Protein AF-G5DYU9-F1 (afdb_monomer_lite)

Secondary structure (DSSP, 8-state):
---TT--HHHH--GGGS---TT----BPPPP----B-TTS-B-SPPPPHHHHHHHHHHHTSTTB--SPTTTTT--GGGT-----GGGGGGHHHHHHTS-HHHHHHHHHHHHHHIIIIISSHHHHHHHHHHHHHHHH-

Structure (mmCIF, N/CA/C/O backbone):
data_AF-G5DYU9-F1
#
_entry.id   AF-G5DYU9-F1
#
loop_
_atom_site.group_PDB
_atom_site.id
_atom_site.type_symbol
_atom_site.label_atom_id
_atom_site.label_alt_id
_atom_site.label_comp_id
_atom_site.label_asym_id
_atom_site.label_entity_id
_atom_site.label_seq_id
_atom_site.pdbx_PDB_ins_code
_atom_site.Cartn_x
_atom_site.Cartn_y
_atom_site.Cartn_z
_atom_site.occupancy
_atom_site.B_iso_or_equiv
_atom_site.auth_seq_id
_atom_site.auth_comp_id
_atom_site.auth_asym_id
_atom_site.auth_atom_id
_atom_site.pdbx_PDB_model_num
ATOM 1 N N . ARG A 1 1 ? 7.158 -32.795 -29.957 1.00 45.38 1 ARG A N 1
ATOM 2 C CA . ARG A 1 1 ? 7.856 -32.576 -31.247 1.00 45.38 1 ARG A CA 1
ATOM 3 C C . ARG A 1 1 ? 7.694 -31.090 -31.556 1.00 45.38 1 ARG A C 1
ATOM 5 O O . ARG A 1 1 ? 6.603 -30.702 -31.940 1.00 45.38 1 ARG A O 1
ATOM 12 N N . GLY A 1 2 ? 8.677 -30.261 -31.199 1.00 55.59 2 GLY A N 1
ATOM 13 C CA . GLY A 1 2 ? 8.640 -28.821 -31.479 1.00 55.59 2 GLY A CA 1
ATOM 14 C C . GLY A 1 2 ? 9.116 -28.572 -32.904 1.00 55.59 2 GLY A C 1
ATOM 15 O O . GLY A 1 2 ? 10.056 -29.230 -33.348 1.00 55.59 2 GLY A O 1
ATOM 16 N N . ASP A 1 3 ? 8.426 -27.697 -33.625 1.00 56.28 3 ASP A N 1
ATOM 17 C CA . ASP A 1 3 ? 8.792 -27.308 -34.983 1.00 56.28 3 ASP A CA 1
ATOM 18 C C . ASP A 1 3 ? 10.116 -26.522 -34.944 1.00 56.28 3 ASP A C 1
ATOM 20 O O . ASP A 1 3 ? 10.205 -25.468 -34.317 1.00 56.28 3 ASP A O 1
ATOM 24 N N . LEU A 1 4 ? 11.168 -27.060 -35.568 1.00 64.12 4 LEU A N 1
ATOM 25 C CA . LEU A 1 4 ? 12.524 -26.487 -35.573 1.00 64.12 4 LEU A CA 1
ATOM 26 C C . LEU A 1 4 ? 12.655 -25.259 -36.498 1.00 64.12 4 LEU A C 1
ATOM 28 O O . LEU A 1 4 ? 13.739 -24.690 -36.607 1.00 64.12 4 LEU A O 1
ATOM 32 N N . SER A 1 5 ? 11.579 -24.861 -37.184 1.00 71.75 5 SER A N 1
ATOM 33 C CA . SER A 1 5 ? 11.575 -23.760 -38.157 1.00 71.75 5 SER A CA 1
ATOM 34 C C . SER A 1 5 ? 11.081 -22.419 -37.600 1.00 71.75 5 SER A C 1
ATOM 36 O O . SER A 1 5 ? 11.069 -21.416 -38.322 1.00 71.75 5 SER A O 1
ATOM 38 N N . CYS A 1 6 ? 10.673 -22.360 -36.330 1.00 64.19 6 CYS A N 1
ATOM 39 C CA . CYS A 1 6 ? 10.055 -21.154 -35.809 1.00 64.19 6 CYS A CA 1
ATOM 40 C C . CYS A 1 6 ? 11.076 -20.051 -35.482 1.00 64.19 6 CYS A C 1
ATOM 42 O O . CYS A 1 6 ? 12.110 -20.270 -34.855 1.00 64.19 6 CYS A O 1
ATOM 44 N N . ARG A 1 7 ? 10.780 -18.827 -35.925 1.00 64.69 7 ARG A N 1
ATOM 45 C CA . ARG A 1 7 ? 11.499 -17.600 -35.557 1.00 64.69 7 ARG A CA 1
ATOM 46 C C . ARG A 1 7 ? 10.754 -16.932 -34.398 1.00 64.69 7 ARG A C 1
ATOM 48 O O . ARG A 1 7 ? 9.604 -17.282 -34.139 1.00 64.69 7 ARG A O 1
ATOM 55 N N . MET A 1 8 ? 11.367 -15.941 -33.739 1.00 60.91 8 MET A N 1
ATOM 56 C CA . MET A 1 8 ? 10.738 -15.176 -32.641 1.00 60.91 8 MET A CA 1
ATOM 57 C C . MET A 1 8 ? 9.291 -14.770 -32.978 1.00 60.91 8 MET A C 1
ATOM 59 O O . MET A 1 8 ? 8.398 -14.975 -32.176 1.00 60.91 8 MET A O 1
ATOM 63 N N . HIS A 1 9 ? 9.035 -14.320 -34.210 1.00 55.38 9 HIS A N 1
ATOM 64 C CA . HIS A 1 9 ? 7.709 -13.883 -34.664 1.00 55.38 9 HIS A CA 1
ATOM 65 C C . HIS A 1 9 ? 6.709 -15.004 -35.005 1.00 55.38 9 HIS A C 1
ATOM 67 O O . HIS A 1 9 ? 5.537 -14.707 -35.199 1.00 55.38 9 HIS A O 1
ATOM 73 N N . THR A 1 10 ? 7.142 -16.264 -35.139 1.00 65.81 10 THR A N 1
ATOM 74 C CA . THR A 1 10 ? 6.256 -17.387 -35.512 1.00 65.81 10 THR A CA 1
ATOM 75 C C . THR A 1 10 ? 6.037 -18.393 -34.385 1.00 65.81 10 THR A C 1
ATOM 77 O O . THR A 1 10 ? 4.993 -19.036 -34.361 1.00 65.81 10 THR A O 1
ATOM 80 N N . CYS A 1 11 ? 6.972 -18.515 -33.435 1.00 66.19 11 CYS A N 1
ATOM 81 C CA . CYS A 1 11 ? 6.778 -19.321 -32.220 1.00 66.19 11 CYS A CA 1
ATOM 82 C C . CYS A 1 11 ? 6.214 -18.510 -31.051 1.00 66.19 11 CYS A C 1
ATOM 84 O O . CYS A 1 11 ? 5.483 -19.054 -30.226 1.00 66.19 11 CYS A O 1
ATOM 86 N N . PHE A 1 12 ? 6.579 -17.229 -30.958 1.00 58.78 12 PHE A N 1
ATOM 87 C CA . PHE A 1 12 ? 6.223 -16.369 -29.840 1.00 58.78 12 PHE A CA 1
ATOM 88 C C . PHE A 1 12 ? 5.293 -15.259 -30.330 1.00 58.78 12 PHE A C 1
ATOM 90 O O . PHE A 1 12 ? 5.715 -14.246 -30.887 1.00 58.78 12 PHE A O 1
ATOM 97 N N . ASP A 1 13 ? 3.996 -15.475 -30.144 1.00 61.19 13 ASP A N 1
ATOM 98 C CA . ASP A 1 13 ? 2.995 -14.444 -30.379 1.00 61.19 13 ASP A CA 1
ATOM 99 C C . ASP A 1 13 ? 2.992 -13.474 -29.187 1.00 61.19 13 ASP A C 1
ATOM 101 O O . ASP A 1 13 ? 2.389 -13.743 -28.149 1.00 61.19 13 ASP A O 1
ATOM 105 N N . VAL A 1 14 ? 3.683 -12.340 -29.335 1.00 59.38 14 VAL A N 1
ATOM 106 C CA . VAL A 1 14 ? 3.733 -11.269 -28.321 1.00 59.38 14 VAL A CA 1
ATOM 107 C C . VAL A 1 14 ? 2.337 -10.742 -27.965 1.00 59.38 14 VAL A C 1
ATOM 109 O O . VAL A 1 14 ? 2.136 -10.266 -26.853 1.00 59.38 14 VAL A O 1
ATOM 112 N N . TYR A 1 15 ? 1.355 -10.849 -28.866 1.00 56.66 15 TYR A N 1
ATOM 113 C CA . TYR A 1 15 ? -0.022 -10.417 -28.609 1.00 56.66 15 TYR A CA 1
ATOM 114 C C . TYR A 1 15 ? -0.826 -11.453 -27.811 1.00 56.66 15 TYR A C 1
ATOM 116 O O . TYR A 1 15 ? -1.896 -11.136 -27.290 1.00 56.66 15 TYR A O 1
ATOM 124 N N . ARG A 1 16 ? -0.303 -12.679 -27.676 1.00 51.66 16 ARG A N 1
ATOM 125 C CA . ARG A 1 16 ? -0.796 -13.700 -26.742 1.00 51.66 16 ARG A CA 1
ATOM 126 C C . ARG A 1 16 ? -0.165 -13.611 -25.356 1.00 51.66 16 ARG A C 1
ATOM 128 O O . ARG A 1 16 ? -0.679 -14.262 -24.446 1.00 51.66 16 ARG A O 1
ATOM 135 N N . CYS A 1 17 ? 0.884 -12.809 -25.155 1.00 60.62 17 CYS A N 1
ATOM 136 C CA . CYS A 1 17 ? 1.291 -12.414 -23.808 1.00 60.62 17 CYS A CA 1
ATOM 137 C C . CYS A 1 17 ? 0.128 -11.630 -23.197 1.00 60.62 17 CYS A C 1
ATOM 139 O O . CYS A 1 17 ? -0.235 -10.557 -23.676 1.00 60.62 17 CYS A O 1
ATOM 141 N N . GLY A 1 18 ? -0.525 -12.240 -22.208 1.00 51.56 18 GLY A N 1
ATOM 142 C CA . GLY A 1 18 ? -1.846 -11.851 -21.741 1.00 51.56 18 GLY A CA 1
ATOM 143 C C . GLY A 1 18 ? -1.929 -10.379 -21.362 1.00 51.56 18 GLY A C 1
ATOM 144 O O . GLY A 1 18 ? -1.496 -9.977 -20.283 1.00 51.56 18 GLY A O 1
ATOM 145 N N . PHE A 1 19 ? -2.580 -9.585 -22.212 1.00 55.72 19 PHE A N 1
ATOM 146 C CA . PHE A 1 19 ? -3.163 -8.320 -21.796 1.00 55.72 19 PHE A CA 1
ATOM 147 C C . PHE A 1 19 ? -4.269 -8.632 -20.784 1.00 55.72 19 PHE A C 1
ATOM 149 O O . PHE A 1 19 ? -5.435 -8.823 -21.126 1.00 55.72 19 PHE A O 1
ATOM 156 N N . ASN A 1 20 ? -3.891 -8.735 -19.513 1.00 56.53 20 ASN A N 1
ATOM 157 C CA . ASN A 1 20 ? -4.837 -8.697 -18.419 1.00 56.53 20 ASN A CA 1
ATOM 158 C C . ASN A 1 20 ? -5.083 -7.215 -18.103 1.00 56.53 20 ASN A C 1
ATOM 160 O O . ASN A 1 20 ? -4.156 -6.543 -17.646 1.00 56.53 20 ASN A O 1
ATOM 164 N N . PRO A 1 21 ? -6.299 -6.671 -18.291 1.00 54.78 21 PRO A N 1
ATOM 165 C CA . PRO A 1 21 ? -6.601 -5.289 -17.915 1.00 54.78 21 PRO A CA 1
ATOM 166 C C . PRO A 1 21 ? -6.379 -5.005 -16.416 1.00 54.78 21 PRO A C 1
ATOM 168 O O . PRO A 1 21 ? -6.307 -3.840 -16.026 1.00 54.78 21 PRO A O 1
ATOM 171 N N . LYS A 1 22 ? -6.210 -6.046 -15.584 1.00 56.72 22 LYS A N 1
ATOM 172 C CA . LYS A 1 22 ? -5.797 -5.951 -14.175 1.00 56.72 22 LYS A CA 1
ATOM 173 C C . LYS A 1 22 ? -4.272 -5.862 -13.959 1.00 56.72 22 LYS A C 1
ATOM 175 O O . LYS A 1 22 ? -3.865 -5.448 -12.882 1.00 56.72 22 LYS A O 1
ATOM 180 N N . ASN A 1 23 ? -3.435 -6.163 -14.958 1.00 63.84 23 ASN A N 1
ATOM 181 C 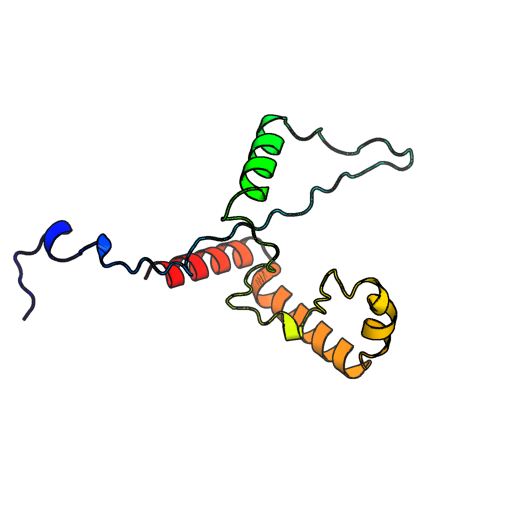CA . ASN A 1 23 ? -1.961 -6.147 -14.862 1.00 63.84 23 ASN A CA 1
ATOM 182 C C . ASN A 1 23 ? -1.334 -4.810 -15.304 1.00 63.84 23 ASN A C 1
ATOM 184 O O . ASN A 1 23 ? -0.171 -4.760 -15.705 1.00 63.84 23 ASN A O 1
ATOM 188 N N . LYS A 1 24 ? -2.070 -3.694 -15.234 1.00 68.44 24 LYS A N 1
ATOM 189 C CA . LYS A 1 24 ? -1.470 -2.371 -15.464 1.00 68.44 24 LYS A CA 1
ATOM 190 C C . LYS A 1 24 ? -0.460 -2.068 -14.348 1.00 68.44 24 LYS A C 1
ATOM 192 O O . LYS A 1 24 ? -0.723 -2.329 -13.171 1.00 68.44 24 LYS A O 1
ATOM 197 N N . VAL A 1 25 ? 0.709 -1.534 -14.704 1.00 73.94 25 VAL A N 1
ATOM 198 C CA . VAL A 1 25 ? 1.670 -1.018 -13.715 1.00 73.94 25 VAL A CA 1
ATOM 199 C C . VAL A 1 25 ? 0.993 0.101 -12.931 1.00 73.94 25 VAL A C 1
ATOM 201 O O . VAL A 1 25 ? 0.317 0.947 -13.511 1.00 73.94 25 VAL A O 1
ATOM 204 N N . LYS A 1 26 ? 1.140 0.082 -11.610 1.00 78.56 26 LYS A N 1
ATOM 205 C CA . LYS A 1 26 ? 0.606 1.112 -10.726 1.00 78.56 26 LYS A CA 1
ATOM 206 C C . LYS A 1 26 ? 1.760 1.881 -10.093 1.00 78.56 26 LYS A C 1
ATOM 208 O O . LYS A 1 26 ? 2.749 1.284 -9.681 1.00 78.56 26 LYS A O 1
ATOM 213 N N . VAL A 1 27 ? 1.640 3.200 -10.054 1.00 82.56 27 VAL A N 1
ATOM 214 C CA . VAL A 1 27 ? 2.671 4.142 -9.629 1.00 82.56 27 VAL A CA 1
ATOM 215 C C . VAL A 1 27 ? 2.175 4.862 -8.386 1.00 82.56 27 VAL A C 1
ATOM 217 O O . VAL A 1 27 ? 1.203 5.615 -8.430 1.00 82.56 27 VAL A O 1
ATOM 220 N N . TYR A 1 28 ? 2.853 4.610 -7.271 1.00 83.31 28 TYR A N 1
ATOM 221 C CA . TYR A 1 28 ? 2.623 5.315 -6.017 1.00 83.31 28 TYR A CA 1
ATOM 222 C C . TYR A 1 28 ? 3.509 6.563 -5.968 1.00 83.31 28 TYR A C 1
ATOM 224 O O . TYR A 1 28 ? 4.726 6.472 -6.141 1.00 83.31 28 TYR A O 1
ATOM 232 N N . ILE A 1 29 ? 2.907 7.727 -5.724 1.00 82.50 29 ILE A N 1
ATOM 233 C CA . ILE A 1 29 ? 3.643 8.980 -5.534 1.00 82.50 29 ILE A CA 1
ATOM 234 C C . ILE A 1 29 ? 3.925 9.142 -4.044 1.00 82.50 29 ILE A C 1
ATOM 236 O O 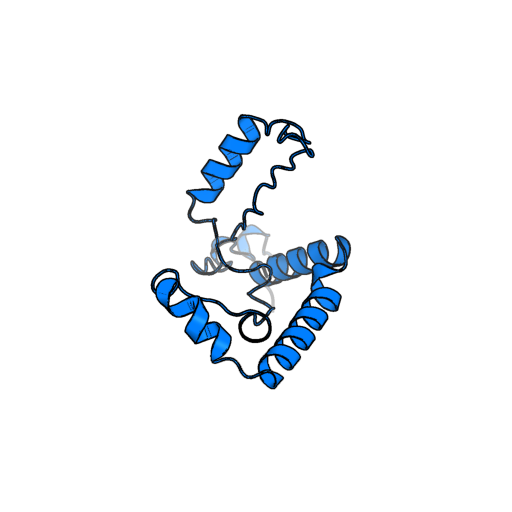. ILE A 1 29 ? 3.004 9.267 -3.239 1.00 82.50 29 ILE A O 1
ATOM 240 N N . TYR A 1 30 ? 5.204 9.164 -3.672 1.00 75.69 30 TYR A N 1
ATOM 241 C CA . TYR A 1 30 ? 5.581 9.427 -2.288 1.00 75.69 30 TYR A CA 1
ATOM 242 C C . TYR A 1 30 ? 5.254 10.884 -1.914 1.00 75.69 30 TYR A C 1
ATOM 244 O O . TYR A 1 30 ? 5.559 11.784 -2.704 1.00 75.69 30 TYR A O 1
ATOM 252 N N . PRO A 1 31 ? 4.674 11.150 -0.727 1.00 70.19 31 PRO A N 1
ATOM 253 C CA . PRO A 1 31 ? 4.329 12.504 -0.313 1.00 70.19 31 PRO A CA 1
ATOM 254 C C . PRO A 1 31 ? 5.543 13.433 -0.342 1.00 70.19 31 PRO A C 1
ATOM 256 O O . PRO A 1 31 ? 6.595 13.123 0.225 1.00 70.19 31 PRO A O 1
ATOM 259 N N . LEU A 1 32 ? 5.382 14.595 -0.974 1.00 69.19 32 LEU A N 1
ATOM 260 C CA . LEU A 1 32 ? 6.407 15.630 -0.986 1.00 69.19 32 LEU A CA 1
ATOM 261 C C . LEU A 1 32 ? 6.560 16.206 0.421 1.00 69.19 32 LEU A C 1
ATOM 263 O O . LEU A 1 32 ? 5.668 16.884 0.930 1.00 69.19 32 LEU A O 1
ATOM 267 N N . LYS A 1 33 ? 7.707 15.953 1.051 1.00 65.75 33 LYS A N 1
ATOM 268 C CA . LYS A 1 33 ? 8.039 16.575 2.331 1.00 65.75 33 LYS A CA 1
ATOM 269 C C . LYS A 1 33 ? 8.637 17.953 2.084 1.00 65.75 33 LYS A C 1
ATOM 271 O O . LYS A 1 33 ? 9.705 18.074 1.491 1.00 65.75 33 LYS A O 1
ATOM 276 N N . LYS A 1 34 ? 7.949 18.988 2.564 1.00 68.31 34 LYS A N 1
ATOM 277 C CA . LYS A 1 34 ? 8.548 20.306 2.775 1.00 68.31 34 LYS A CA 1
ATOM 278 C C . LYS A 1 34 ? 9.146 20.299 4.171 1.00 68.31 34 LYS A C 1
ATOM 280 O O . LYS A 1 34 ? 8.411 20.205 5.148 1.00 68.31 34 LYS A O 1
ATOM 285 N N . TYR A 1 35 ? 10.464 20.335 4.255 1.00 71.50 35 TYR A N 1
ATOM 286 C CA . TYR A 1 35 ? 11.129 20.561 5.528 1.00 71.50 35 TYR A CA 1
ATOM 287 C C . TYR A 1 35 ? 11.156 22.065 5.767 1.00 71.50 35 TYR A C 1
ATOM 289 O O . TYR A 1 35 ? 11.367 22.831 4.827 1.00 71.50 35 TYR A O 1
ATOM 297 N N . THR A 1 36 ? 10.908 22.486 6.998 1.00 77.00 36 THR A N 1
ATOM 298 C CA . THR A 1 36 ? 10.997 23.887 7.411 1.00 77.00 36 THR A CA 1
ATOM 299 C C . THR A 1 36 ? 11.954 24.005 8.588 1.00 77.00 36 THR A C 1
ATOM 301 O O . THR A 1 36 ? 12.036 23.081 9.397 1.00 77.00 36 THR A O 1
ATOM 304 N N . ASP A 1 37 ? 12.691 25.108 8.669 1.00 80.50 37 ASP A N 1
ATOM 305 C CA . ASP A 1 37 ? 13.518 25.455 9.819 1.00 80.50 37 ASP A CA 1
ATOM 306 C C . ASP A 1 37 ? 12.637 25.919 10.989 1.00 80.50 37 ASP A C 1
ATOM 308 O O . ASP A 1 37 ? 11.407 25.998 10.890 1.00 80.50 37 ASP A O 1
ATOM 312 N N . GLU A 1 38 ? 13.279 26.225 12.112 1.00 85.56 38 GLU A N 1
ATOM 313 C CA . GLU A 1 38 ? 12.630 26.694 13.341 1.00 85.56 38 GLU A CA 1
ATOM 314 C C . GLU A 1 38 ? 11.888 28.036 13.173 1.00 85.56 38 GLU A C 1
ATOM 316 O O . GLU A 1 38 ? 11.045 28.380 13.998 1.00 85.56 38 GLU A O 1
ATOM 321 N N . TYR A 1 39 ? 12.148 28.771 12.088 1.00 86.06 39 TYR A N 1
ATOM 322 C CA . TYR A 1 39 ? 11.514 30.045 11.744 1.00 86.06 39 TYR A CA 1
ATOM 323 C C . TYR A 1 39 ? 10.485 29.908 10.605 1.00 86.06 39 TYR A C 1
ATOM 325 O O . TYR A 1 39 ? 9.941 30.909 10.137 1.00 86.06 39 TYR A O 1
ATOM 333 N N . GLY A 1 40 ? 10.196 28.681 10.153 1.00 76.31 40 GLY A N 1
ATOM 334 C CA . GLY A 1 40 ? 9.264 28.398 9.058 1.00 76.31 40 GLY A CA 1
ATOM 335 C C . GLY A 1 40 ? 9.851 28.577 7.650 1.00 76.31 40 GLY A C 1
ATOM 336 O O . GLY A 1 40 ? 9.122 28.447 6.663 1.00 76.31 40 GLY A O 1
ATOM 337 N N . GLY A 1 41 ? 11.152 28.845 7.522 1.00 77.69 41 GLY A N 1
ATOM 338 C CA . GLY A 1 41 ? 11.872 28.886 6.251 1.00 77.69 41 GLY A CA 1
ATOM 339 C C . GLY A 1 41 ? 12.007 27.488 5.653 1.00 77.69 41 GLY A C 1
ATOM 340 O O . GLY A 1 41 ? 12.278 26.527 6.358 1.00 77.69 41 GLY A O 1
ATOM 341 N N . SER A 1 42 ? 11.780 27.321 4.349 1.00 72.56 42 SER A N 1
ATOM 342 C CA . SER A 1 42 ? 11.854 25.994 3.715 1.00 72.56 42 SER A CA 1
ATOM 343 C C . SER A 1 42 ? 13.301 25.477 3.673 1.00 72.56 42 SER A C 1
ATOM 345 O O . SER A 1 42 ? 14.149 26.044 2.990 1.00 72.56 42 SER A O 1
ATOM 347 N N . VAL A 1 43 ? 13.576 24.374 4.368 1.00 69.69 43 VAL A N 1
ATOM 348 C CA . VAL A 1 43 ? 14.867 23.672 4.399 1.00 69.69 43 VAL A CA 1
ATOM 349 C C . VAL A 1 43 ? 14.897 22.657 3.259 1.00 69.69 43 VAL A C 1
ATOM 351 O O . VAL A 1 43 ? 14.640 21.470 3.420 1.00 69.69 43 VAL A O 1
ATOM 354 N N . GLY A 1 44 ? 15.150 23.127 2.047 1.00 66.50 44 GLY A N 1
ATOM 355 C CA . GLY A 1 44 ? 15.241 22.263 0.873 1.00 66.50 44 GLY A CA 1
ATOM 356 C C . G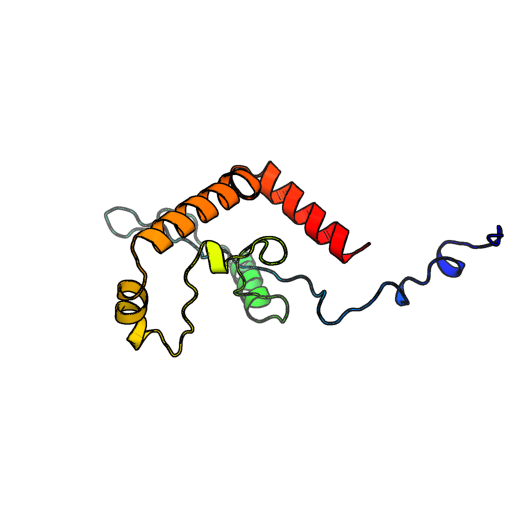LY A 1 44 ? 15.095 23.043 -0.422 1.00 66.50 44 GLY A C 1
ATOM 357 O O . GLY A 1 44 ? 14.558 24.148 -0.435 1.00 66.50 44 GLY A O 1
ATOM 358 N N . GLY A 1 45 ? 15.580 22.468 -1.523 1.00 67.38 45 GLY A N 1
ATOM 359 C CA . GLY A 1 45 ? 15.409 23.066 -2.844 1.00 67.38 45 GLY A CA 1
ATOM 360 C C . GLY A 1 45 ? 13.931 23.162 -3.223 1.00 67.38 45 GLY A C 1
ATOM 361 O O . GLY A 1 45 ? 13.152 22.243 -2.953 1.00 67.38 45 GLY A O 1
ATOM 362 N N . SER A 1 46 ? 13.540 24.265 -3.868 1.00 70.00 46 SER A N 1
ATOM 363 C CA . SER A 1 46 ? 12.250 24.330 -4.543 1.00 70.00 46 SER A CA 1
ATOM 364 C C . SER A 1 46 ? 12.201 23.227 -5.597 1.00 70.00 46 SER A C 1
ATOM 366 O O . SER A 1 46 ? 13.105 23.063 -6.416 1.00 70.00 46 SER A O 1
ATOM 368 N N . ILE A 1 47 ? 11.145 22.426 -5.536 1.00 78.69 47 ILE A N 1
ATOM 369 C CA . ILE A 1 47 ? 10.877 21.388 -6.523 1.00 78.69 47 ILE A CA 1
ATOM 370 C C . ILE A 1 47 ? 10.834 22.021 -7.922 1.00 78.69 47 ILE A C 1
ATOM 372 O O .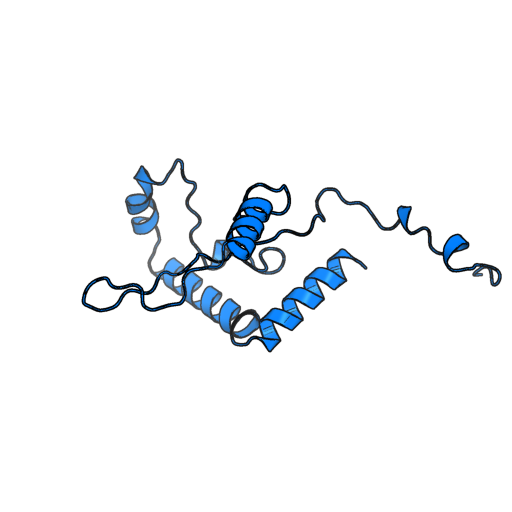 ILE A 1 47 ? 10.227 23.081 -8.109 1.00 78.69 47 ILE A O 1
ATOM 376 N N . SER A 1 48 ? 11.513 21.411 -8.898 1.00 85.69 48 SER A N 1
ATOM 377 C CA . SER A 1 48 ? 11.558 21.986 -10.243 1.00 85.69 48 SER A CA 1
ATOM 378 C C . SER A 1 48 ? 10.172 21.948 -10.891 1.00 85.69 48 SER A C 1
ATOM 380 O O . SER A 1 48 ? 9.331 21.095 -10.577 1.00 85.69 48 SER A O 1
ATOM 382 N N . ARG A 1 49 ? 9.920 22.881 -11.813 1.00 86.81 49 ARG A N 1
ATOM 383 C CA . ARG A 1 49 ? 8.641 22.958 -12.529 1.00 86.81 49 ARG A CA 1
ATOM 384 C C . ARG A 1 49 ? 8.374 21.672 -13.310 1.00 86.81 49 ARG A C 1
ATOM 386 O O . ARG A 1 49 ? 7.247 21.188 -13.319 1.00 86.81 49 ARG A O 1
ATOM 393 N N . GLU A 1 50 ? 9.411 21.119 -13.921 1.00 90.12 50 GLU A N 1
ATOM 394 C CA . GLU A 1 50 ? 9.374 19.916 -14.751 1.00 90.12 50 GLU A CA 1
ATOM 395 C C . GLU A 1 50 ? 8.997 18.694 -13.911 1.00 90.12 50 GLU A C 1
ATOM 397 O O . GLU A 1 50 ? 8.124 17.916 -14.293 1.00 90.12 50 GLU A O 1
ATOM 402 N N . TYR A 1 51 ? 9.602 18.549 -12.729 1.00 87.19 51 TYR A N 1
ATOM 403 C CA . TYR A 1 51 ? 9.291 17.438 -11.839 1.00 87.19 51 TYR A CA 1
ATOM 404 C C . TYR A 1 51 ? 7.863 17.544 -11.286 1.00 87.19 51 TYR A C 1
ATOM 406 O O . TYR A 1 51 ? 7.138 16.554 -11.265 1.00 87.19 51 TYR A O 1
ATOM 414 N N . ASN A 1 52 ? 7.401 18.750 -10.939 1.00 88.25 52 ASN A N 1
ATOM 415 C CA . ASN A 1 52 ? 5.998 18.966 -10.573 1.00 88.25 52 ASN A CA 1
ATOM 416 C C . ASN A 1 52 ? 5.026 18.621 -11.708 1.00 88.25 52 ASN A C 1
ATOM 418 O O . ASN A 1 52 ? 3.980 18.030 -11.456 1.00 88.25 52 ASN A O 1
ATOM 422 N N . GLN A 1 53 ? 5.353 18.973 -12.954 1.00 90.81 53 GLN A N 1
ATOM 423 C CA . GLN A 1 53 ? 4.532 18.607 -14.110 1.00 90.81 53 GLN A CA 1
ATOM 424 C C . GLN A 1 53 ? 4.445 17.088 -14.279 1.00 90.81 53 GLN A C 1
ATOM 426 O O . GLN A 1 53 ? 3.356 16.570 -14.523 1.00 90.81 53 GLN A O 1
ATOM 431 N N . LEU A 1 54 ? 5.557 16.374 -14.084 1.00 91.19 54 LEU A N 1
ATOM 432 C CA . LEU A 1 54 ? 5.577 14.911 -14.081 1.00 91.19 54 LEU A CA 1
ATOM 433 C C . LEU A 1 54 ? 4.696 14.329 -12.974 1.00 91.19 54 LEU A C 1
ATOM 435 O O . LEU A 1 54 ? 3.875 13.457 -13.251 1.00 91.19 54 LEU A O 1
ATOM 439 N N . LEU A 1 55 ? 4.820 14.821 -11.739 1.00 88.56 55 LEU A N 1
ATOM 440 C CA . LEU A 1 55 ? 4.005 14.337 -10.623 1.00 88.56 55 LEU A CA 1
ATOM 441 C C . LEU A 1 55 ? 2.509 14.553 -10.862 1.00 88.56 55 LEU A C 1
ATOM 443 O O . LEU A 1 55 ? 1.722 13.634 -10.640 1.00 88.56 55 LEU A O 1
ATOM 447 N N . SER A 1 56 ? 2.121 15.726 -11.367 1.00 88.31 56 SER A N 1
ATOM 448 C CA . SER A 1 56 ? 0.728 16.017 -11.723 1.00 88.31 56 SER A CA 1
ATOM 449 C C . SER A 1 56 ? 0.216 15.098 -12.831 1.00 88.31 56 SER A C 1
ATOM 451 O O . SER A 1 56 ? -0.896 14.585 -12.732 1.00 88.31 56 SER A O 1
ATOM 453 N N . ALA A 1 57 ? 1.033 14.838 -13.857 1.00 92.56 57 ALA A N 1
ATOM 454 C CA . ALA A 1 57 ? 0.670 13.930 -14.941 1.00 92.56 57 ALA A CA 1
ATOM 455 C C . ALA A 1 57 ? 0.467 12.492 -14.441 1.00 92.56 57 ALA A C 1
ATOM 457 O O . ALA A 1 57 ? -0.503 11.842 -14.824 1.00 92.56 57 ALA A O 1
ATOM 458 N N . VAL A 1 58 ? 1.342 12.004 -13.552 1.00 91.12 58 VAL A N 1
ATOM 459 C CA . VAL A 1 58 ? 1.185 10.676 -12.941 1.00 91.12 58 VAL A CA 1
ATOM 460 C C . VAL A 1 58 ? -0.077 10.637 -12.086 1.00 91.12 58 VAL A C 1
ATOM 462 O O . VAL A 1 58 ? -0.882 9.731 -12.274 1.00 91.12 58 VAL A O 1
ATOM 465 N N . SER A 1 59 ? -0.276 11.624 -11.207 1.00 89.25 59 SER A N 1
ATOM 466 C CA . SER A 1 59 ? -1.409 11.687 -10.272 1.00 89.25 59 SER A CA 1
ATOM 467 C C . SER A 1 59 ? -2.770 11.664 -10.971 1.00 89.25 59 SER A C 1
ATOM 469 O O . SER A 1 59 ? -3.715 11.105 -10.428 1.00 89.25 59 SER A O 1
ATOM 471 N N . GLN A 1 60 ? -2.868 12.242 -12.170 1.00 90.19 60 GLN A N 1
ATOM 472 C CA . GLN A 1 60 ? -4.107 12.303 -12.954 1.00 90.19 60 GLN A CA 1
ATOM 473 C C . GLN A 1 60 ? -4.288 11.114 -13.912 1.00 90.19 60 GLN A C 1
ATOM 475 O O . GLN A 1 60 ? -5.299 11.032 -14.606 1.00 90.19 60 GLN A O 1
ATOM 480 N N . SER A 1 61 ? -3.311 10.211 -13.995 1.00 90.50 61 SER A N 1
ATOM 481 C CA . SER A 1 61 ? -3.339 9.079 -14.922 1.00 90.50 61 SER A CA 1
ATOM 482 C C . SER A 1 61 ? -3.960 7.822 -14.309 1.00 90.50 61 SER A C 1
ATOM 484 O O . SER A 1 61 ? -3.902 7.604 -13.099 1.00 90.50 61 SER A O 1
ATOM 486 N N . ASP A 1 62 ? -4.412 6.901 -15.165 1.00 84.31 62 ASP A N 1
ATOM 487 C CA . ASP A 1 62 ? -4.837 5.543 -14.782 1.00 84.31 62 ASP A CA 1
ATOM 488 C C . ASP A 1 62 ? -3.745 4.722 -14.073 1.00 84.31 62 ASP A C 1
ATOM 490 O O . ASP A 1 62 ? -4.027 3.654 -13.513 1.00 84.31 62 ASP A O 1
ATOM 494 N N . PHE A 1 63 ? -2.487 5.163 -14.141 1.00 84.50 63 PHE A N 1
ATOM 495 C CA . PHE A 1 63 ? -1.360 4.488 -13.513 1.00 84.50 63 PHE A CA 1
ATOM 496 C C . PHE A 1 63 ? -1.215 4.869 -12.040 1.00 84.50 63 PHE A C 1
ATOM 498 O O . PHE A 1 63 ? -0.596 4.105 -11.310 1.00 84.50 63 PHE A O 1
ATOM 505 N N . TYR A 1 64 ? -1.802 5.973 -11.565 1.00 86.56 64 TYR A N 1
ATOM 506 C CA . TYR A 1 64 ? -1.748 6.329 -10.147 1.00 86.56 64 TYR A CA 1
ATOM 507 C C . TYR A 1 64 ? -2.417 5.266 -9.263 1.00 86.56 64 TYR A C 1
ATOM 509 O O . TYR A 1 64 ? -3.362 4.572 -9.666 1.00 86.56 64 TYR A O 1
ATOM 517 N N . THR A 1 65 ? -1.889 5.114 -8.049 1.00 83.56 65 THR A N 1
ATOM 518 C CA . THR A 1 65 ? -2.466 4.254 -7.025 1.00 83.56 65 THR A CA 1
ATOM 519 C C . THR A 1 65 ? -2.293 4.849 -5.637 1.00 83.56 65 THR A C 1
ATOM 521 O O . THR A 1 65 ? -1.216 5.324 -5.279 1.00 83.56 65 THR A O 1
ATOM 524 N N . GLU A 1 66 ? -3.348 4.737 -4.840 1.00 77.75 66 GLU A N 1
ATOM 525 C CA . GLU A 1 66 ? -3.323 4.948 -3.388 1.00 77.75 66 GLU A CA 1
ATOM 526 C C . GLU A 1 66 ? -3.027 3.645 -2.634 1.00 77.75 66 GLU A C 1
ATOM 528 O O . GLU A 1 66 ? -2.989 3.598 -1.406 1.00 77.75 66 GLU A O 1
ATOM 533 N N . VAL A 1 67 ? -2.817 2.554 -3.372 1.00 81.62 67 VAL A N 1
ATOM 534 C CA . VAL A 1 67 ? -2.527 1.253 -2.789 1.00 81.62 67 VAL A CA 1
ATOM 535 C C . VAL A 1 67 ? -1.109 1.246 -2.219 1.00 81.62 67 VAL A C 1
ATOM 537 O O . VAL A 1 67 ? -0.154 1.681 -2.865 1.00 81.62 67 VAL A O 1
ATOM 540 N N . LEU A 1 68 ? -0.980 0.704 -1.007 1.00 87.06 68 LEU A N 1
ATOM 541 C CA . LEU A 1 68 ? 0.287 0.599 -0.296 1.00 87.06 68 LEU A CA 1
ATOM 542 C C . LEU A 1 68 ? 1.339 -0.200 -1.095 1.00 87.06 68 LEU A C 1
ATOM 544 O O . LEU A 1 68 ? 0.986 -1.125 -1.844 1.00 87.06 68 LEU A O 1
ATOM 548 N N . PRO A 1 69 ? 2.638 0.122 -0.927 1.00 88.44 69 PRO A N 1
ATOM 549 C CA . PRO A 1 69 ? 3.713 -0.542 -1.653 1.00 88.44 69 PRO A CA 1
ATOM 550 C C . PRO A 1 69 ? 3.668 -2.061 -1.485 1.00 88.44 69 PRO A C 1
ATOM 552 O O . PRO A 1 69 ? 3.413 -2.567 -0.392 1.00 88.44 69 PRO A O 1
ATOM 555 N N . PHE A 1 70 ? 3.929 -2.787 -2.573 1.00 89.75 70 PHE A N 1
ATOM 556 C CA . PHE A 1 70 ? 3.989 -4.254 -2.586 1.00 89.75 70 PHE A CA 1
ATOM 557 C C . PHE A 1 70 ? 2.718 -4.956 -2.078 1.00 89.75 70 PHE A C 1
ATOM 559 O O . PHE A 1 70 ? 2.778 -6.103 -1.654 1.00 89.75 70 PHE A O 1
ATOM 566 N N . SER A 1 71 ? 1.556 -4.306 -2.145 1.00 87.50 71 SER A N 1
ATOM 567 C CA . SER A 1 71 ? 0.247 -4.872 -1.765 1.00 87.50 71 SER A CA 1
ATOM 568 C C . SER A 1 71 ? -0.134 -6.190 -2.449 1.00 87.50 71 SER A C 1
ATOM 570 O O . SER A 1 71 ? -0.994 -6.909 -1.953 1.00 87.50 71 SER A O 1
ATOM 572 N N . GLU A 1 72 ? 0.503 -6.525 -3.570 1.00 80.75 72 GLU A N 1
ATOM 573 C CA . GLU A 1 72 ? 0.344 -7.815 -4.253 1.00 80.75 72 GLU A CA 1
ATOM 574 C C . GLU A 1 72 ? 0.956 -8.984 -3.478 1.00 80.75 72 GLU A C 1
ATOM 576 O O . GLU A 1 72 ? 0.517 -10.120 -3.630 1.00 80.75 72 GLU A O 1
ATOM 581 N N . VAL A 1 73 ? 1.961 -8.704 -2.648 1.00 88.69 73 VAL A N 1
ATOM 582 C CA . VAL A 1 73 ? 2.677 -9.706 -1.847 1.00 88.69 73 VAL A CA 1
ATOM 583 C C . VAL A 1 73 ? 2.535 -9.460 -0.342 1.00 88.69 73 VAL A C 1
ATOM 585 O O . VAL A 1 73 ? 2.737 -10.379 0.449 1.00 88.69 73 VAL A O 1
ATOM 588 N N . LEU A 1 74 ? 2.162 -8.243 0.070 1.00 91.56 74 LEU A N 1
ATOM 589 C CA . LEU A 1 74 ? 1.965 -7.852 1.463 1.00 91.56 74 LEU A CA 1
ATOM 590 C C . LEU A 1 74 ? 0.480 -7.676 1.783 1.00 91.56 74 LEU A C 1
ATOM 592 O O . LEU A 1 74 ? -0.179 -6.768 1.274 1.00 91.56 74 LEU A O 1
ATOM 596 N N . ASP A 1 75 ? -0.028 -8.492 2.706 1.00 92.06 75 ASP A N 1
ATOM 597 C CA . ASP A 1 75 ? -1.371 -8.309 3.257 1.00 92.06 75 ASP A CA 1
ATOM 598 C C . ASP A 1 75 ? -1.386 -7.178 4.294 1.00 92.06 75 ASP A C 1
ATOM 600 O O . ASP A 1 75 ? -1.241 -7.382 5.504 1.00 92.06 75 ASP A O 1
ATOM 604 N N . TRP A 1 76 ? -1.570 -5.954 3.804 1.00 91.62 76 TRP A N 1
ATOM 605 C CA . TRP A 1 76 ? -1.595 -4.755 4.635 1.00 91.62 76 TRP A CA 1
ATOM 606 C C . TRP A 1 76 ? -2.728 -4.724 5.660 1.00 91.62 76 TRP A C 1
ATOM 608 O O . TRP A 1 76 ? -2.586 -4.031 6.664 1.00 91.62 76 TRP A O 1
ATOM 618 N N . LYS A 1 77 ? -3.791 -5.528 5.508 1.00 90.50 77 LYS A N 1
ATOM 619 C CA . LYS A 1 77 ? -4.859 -5.626 6.521 1.00 90.50 77 LYS A CA 1
ATOM 620 C C . LYS A 1 77 ? -4.343 -6.158 7.857 1.00 90.50 77 LYS A C 1
ATOM 622 O O . LYS A 1 77 ? -4.961 -5.934 8.892 1.00 90.50 77 LYS A O 1
ATOM 627 N N . ARG A 1 78 ? -3.208 -6.862 7.836 1.00 93.44 78 ARG A N 1
ATOM 628 C CA . ARG A 1 78 ? -2.567 -7.433 9.023 1.00 93.44 78 ARG A CA 1
ATOM 629 C C . ARG A 1 78 ? -1.564 -6.498 9.689 1.00 93.44 78 ARG A C 1
ATOM 631 O O . ARG A 1 78 ? -1.083 -6.837 10.759 1.00 93.44 78 ARG A O 1
ATOM 638 N N . ALA A 1 79 ? -1.222 -5.367 9.073 1.00 95.19 79 ALA A N 1
ATOM 639 C CA . ALA A 1 79 ? -0.180 -4.462 9.571 1.00 95.19 79 ALA A CA 1
ATOM 640 C C . ALA A 1 79 ? -0.604 -2.987 9.619 1.00 95.19 79 ALA A C 1
ATOM 642 O O . ALA A 1 79 ? 0.070 -2.183 10.257 1.00 95.19 79 ALA A O 1
ATOM 643 N N . ALA A 1 80 ? -1.697 -2.620 8.951 1.00 93.75 80 ALA A N 1
ATOM 644 C CA . ALA A 1 80 ? -2.191 -1.256 8.871 1.00 93.75 80 ALA A CA 1
ATOM 645 C C . ALA A 1 80 ? -3.715 -1.213 9.017 1.00 93.75 80 ALA A C 1
ATOM 647 O O . ALA A 1 80 ? -4.430 -2.115 8.577 1.00 93.75 80 ALA A O 1
ATOM 648 N N . VAL A 1 81 ? -4.208 -0.136 9.626 1.00 93.25 81 VAL A N 1
ATOM 649 C CA . VAL A 1 81 ? -5.636 0.189 9.649 1.00 93.25 81 VAL A CA 1
ATOM 650 C C . VAL A 1 81 ? -5.920 1.053 8.425 1.00 93.25 81 VAL A C 1
ATOM 652 O O . VAL A 1 81 ? -5.325 2.117 8.274 1.00 93.25 81 VAL A O 1
ATOM 655 N N . VAL A 1 82 ? -6.814 0.596 7.549 1.00 89.19 82 VAL A N 1
ATOM 656 C CA . VAL A 1 82 ? -7.264 1.362 6.380 1.00 89.19 82 VAL A CA 1
ATOM 657 C C . VAL A 1 82 ? -8.664 1.880 6.673 1.00 89.19 82 VAL A C 1
ATOM 659 O O . VAL A 1 82 ? -9.587 1.088 6.868 1.00 89.19 82 VAL A O 1
ATOM 662 N N . ILE A 1 83 ? -8.810 3.202 6.728 1.00 88.75 83 ILE A N 1
ATOM 663 C CA . ILE A 1 83 ? -10.081 3.872 7.013 1.00 88.75 83 ILE A CA 1
ATOM 664 C C . ILE A 1 83 ? -10.517 4.591 5.733 1.00 88.75 83 ILE A C 1
ATOM 666 O O . ILE A 1 83 ? -9.782 5.465 5.273 1.00 88.75 83 ILE A O 1
ATOM 670 N N . PRO A 1 84 ? -11.665 4.218 5.140 1.00 86.62 84 PRO A N 1
ATOM 671 C CA . PRO A 1 84 ? -12.232 4.944 4.008 1.00 86.62 84 PRO A CA 1
ATOM 672 C C . PRO A 1 84 ? -12.530 6.401 4.370 1.00 86.62 84 PRO A C 1
ATOM 674 O O . PRO A 1 84 ? -12.889 6.691 5.516 1.00 86.62 84 PRO A O 1
ATOM 677 N N . GLU A 1 85 ? -12.414 7.308 3.402 1.00 84.12 85 GLU A N 1
ATOM 678 C CA . GLU A 1 85 ? -12.587 8.747 3.630 1.00 84.12 85 GLU A CA 1
ATOM 679 C C . GLU A 1 85 ? -13.968 9.073 4.220 1.00 84.12 85 GLU A C 1
ATOM 681 O O . GLU A 1 85 ? -14.080 9.862 5.159 1.00 84.12 85 GLU A O 1
ATOM 686 N N . GLU A 1 86 ? -15.018 8.383 3.772 1.00 87.75 86 GLU A N 1
ATOM 687 C CA . GLU A 1 86 ? -16.383 8.554 4.268 1.00 87.75 86 GLU A CA 1
ATOM 688 C C . GLU A 1 86 ? -16.551 8.202 5.758 1.00 87.75 86 GLU A C 1
ATOM 690 O O . GLU A 1 86 ? -17.509 8.643 6.391 1.00 87.75 86 GLU A O 1
ATOM 695 N N . LYS A 1 87 ? -15.608 7.447 6.341 1.00 89.62 87 LYS A N 1
ATOM 696 C CA . LYS A 1 87 ? -15.592 7.063 7.762 1.00 89.62 87 LYS A CA 1
ATOM 697 C C . LYS A 1 87 ? -14.624 7.885 8.606 1.00 89.62 87 LYS A C 1
ATOM 699 O O . LYS A 1 87 ? -14.444 7.586 9.786 1.00 89.62 87 LYS A O 1
ATOM 704 N N . MET A 1 88 ? -14.016 8.933 8.051 1.00 87.62 88 MET A N 1
ATOM 705 C CA . MET A 1 88 ? -13.055 9.772 8.780 1.00 87.62 88 MET A CA 1
ATOM 706 C C . MET A 1 88 ? -13.645 10.396 10.051 1.00 87.62 88 MET A C 1
ATOM 708 O O . MET A 1 88 ? -12.937 10.543 11.045 1.00 87.62 88 MET A O 1
ATOM 712 N N . VAL A 1 89 ? -14.950 10.691 10.067 1.00 93.62 89 VAL A N 1
ATOM 713 C CA . VAL A 1 89 ? -15.654 11.216 11.253 1.00 93.62 89 VAL A CA 1
ATOM 714 C C . VAL A 1 89 ? -15.668 10.202 12.408 1.00 93.62 89 VAL A C 1
ATOM 716 O O . VAL A 1 89 ? -15.607 10.583 13.574 1.00 93.62 89 VAL A O 1
ATOM 719 N N . GLU A 1 90 ? -15.676 8.907 12.093 1.00 94.12 90 GLU A N 1
ATOM 720 C CA . GLU A 1 90 ? -15.653 7.797 13.053 1.00 94.12 90 GLU A CA 1
ATOM 721 C C . GLU A 1 90 ? -14.230 7.288 13.329 1.00 94.12 90 GLU A C 1
ATOM 723 O O . GLU A 1 90 ? -14.045 6.312 14.050 1.00 94.12 90 GLU A O 1
ATOM 728 N N . MET A 1 91 ? -13.190 7.932 12.786 1.00 91.94 91 MET A N 1
ATOM 729 C CA . MET A 1 91 ? -11.808 7.461 12.924 1.00 91.94 91 MET A CA 1
ATOM 730 C C . MET A 1 91 ? -11.433 7.197 14.387 1.00 91.94 91 MET A C 1
ATOM 732 O O . MET A 1 91 ? -10.853 6.160 14.700 1.00 91.94 91 MET A O 1
ATOM 736 N N . TYR A 1 92 ? -11.782 8.110 15.297 1.00 94.50 92 TYR A N 1
ATOM 737 C CA . TYR A 1 92 ? -11.444 7.958 16.711 1.00 94.50 92 TYR A CA 1
ATOM 738 C C . TYR A 1 92 ? -12.127 6.741 17.350 1.00 94.50 92 TYR A C 1
ATOM 740 O O . TYR A 1 92 ? -11.465 5.972 18.046 1.00 94.50 92 TYR A O 1
ATOM 748 N N . SER A 1 93 ? -13.421 6.525 17.087 1.00 95.31 93 SER A N 1
ATOM 749 C CA . SER A 1 93 ? -14.158 5.379 17.633 1.00 95.31 93 SER A CA 1
ATOM 750 C C . SER A 1 93 ? -13.670 4.059 17.037 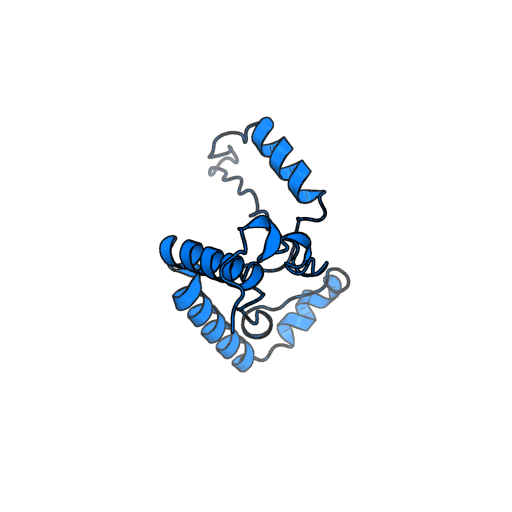1.00 95.31 93 SER A C 1
ATOM 752 O O . SER A 1 93 ? -13.513 3.084 17.770 1.00 95.31 93 SER A O 1
ATOM 754 N N . ILE A 1 94 ? -13.351 4.041 15.738 1.00 94.19 94 ILE A N 1
ATOM 755 C CA . ILE A 1 94 ? -12.747 2.888 15.061 1.00 94.19 94 ILE A CA 1
ATOM 756 C C . ILE A 1 94 ? -11.424 2.522 15.733 1.00 94.19 94 ILE A C 1
ATOM 758 O O . ILE A 1 94 ? -11.232 1.367 16.100 1.00 94.19 94 ILE A O 1
ATOM 762 N N . LEU A 1 95 ? -10.527 3.494 15.925 1.00 94.06 95 LEU A N 1
ATOM 763 C CA . LEU A 1 95 ? -9.208 3.248 16.510 1.00 94.06 95 LEU A CA 1
ATOM 764 C C . LEU A 1 95 ? -9.290 2.821 17.981 1.00 94.06 95 LEU A C 1
ATOM 766 O O . LEU A 1 95 ? -8.558 1.920 18.383 1.00 94.06 95 LEU A O 1
ATOM 770 N N . GLN A 1 96 ? -10.195 3.407 18.772 1.00 95.94 96 GLN A N 1
ATOM 771 C CA . GLN A 1 96 ? -10.432 2.970 20.154 1.00 95.94 96 GLN A CA 1
ATOM 772 C C . GLN A 1 96 ? -11.036 1.565 20.248 1.00 95.94 96 GLN A C 1
ATOM 774 O O . GLN A 1 96 ? -10.810 0.870 21.236 1.00 95.94 96 GLN A O 1
ATOM 779 N N . GLY A 1 97 ? -11.793 1.140 19.235 1.00 95.81 97 GLY A N 1
ATOM 780 C CA . GLY A 1 97 ? -12.373 -0.198 19.170 1.00 95.81 97 GLY A CA 1
ATOM 781 C C . GLY A 1 97 ? -11.353 -1.315 18.925 1.00 95.81 97 GLY A C 1
ATOM 782 O O . GLY A 1 97 ? -11.707 -2.484 19.066 1.00 95.81 97 GLY A O 1
ATOM 783 N N . ILE A 1 98 ? -10.105 -0.989 18.567 1.00 96.06 98 ILE A N 1
ATOM 784 C CA . ILE A 1 98 ? -9.062 -1.983 18.287 1.00 96.06 98 ILE A CA 1
ATOM 785 C C . ILE A 1 98 ? -8.437 -2.460 19.608 1.00 96.06 98 ILE A C 1
ATOM 787 O O . ILE A 1 98 ? -7.822 -1.664 20.322 1.00 96.06 98 ILE A O 1
ATOM 791 N N . PRO A 1 99 ? -8.520 -3.760 19.943 1.00 97.56 99 PRO A N 1
ATOM 792 C CA . PRO A 1 99 ? -7.913 -4.286 21.160 1.00 97.56 99 PRO A CA 1
ATOM 793 C C . PRO A 1 99 ? -6.386 -4.160 21.144 1.00 97.56 99 PRO A C 1
ATOM 795 O O . PRO A 1 99 ? -5.747 -4.421 20.124 1.00 97.56 99 PRO A O 1
ATOM 798 N N . HIS A 1 100 ? -5.776 -3.891 22.303 1.00 97.00 100 HIS A N 1
ATOM 799 C CA . HIS A 1 100 ? -4.312 -3.804 22.445 1.00 97.00 100 HIS A CA 1
ATOM 800 C C . HIS A 1 100 ? -3.567 -5.014 21.869 1.00 97.00 100 HIS A C 1
ATOM 802 O O . HIS A 1 100 ? -2.576 -4.847 21.165 1.00 97.00 100 HIS A O 1
ATOM 808 N N . ARG A 1 101 ? -4.086 -6.227 22.092 1.00 97.56 101 ARG A N 1
ATOM 809 C CA . ARG A 1 101 ? -3.517 -7.458 21.529 1.00 97.56 101 ARG A CA 1
ATOM 810 C C . ARG A 1 101 ? -3.418 -7.401 20.000 1.00 97.56 101 ARG A C 1
ATOM 812 O O . ARG A 1 101 ? -2.406 -7.793 19.432 1.00 97.56 101 ARG A O 1
ATOM 819 N N . GLN A 1 102 ? -4.460 -6.907 19.334 1.00 96.62 102 GLN A N 1
ATOM 820 C CA . GLN A 1 102 ? -4.465 -6.786 17.880 1.00 96.62 102 GLN A CA 1
ATOM 821 C C . GLN A 1 102 ? -3.450 -5.734 17.420 1.00 96.62 102 GLN A C 1
ATOM 823 O O . GLN A 1 102 ? -2.757 -5.950 16.431 1.00 96.62 102 GLN A O 1
ATOM 828 N N . VAL A 1 103 ? -3.300 -4.628 18.156 1.00 96.94 103 VAL A N 1
ATOM 829 C CA . VAL A 1 103 ? -2.266 -3.622 17.869 1.00 96.94 103 VAL A CA 1
ATOM 830 C C . VAL A 1 103 ? -0.865 -4.238 17.941 1.00 96.94 103 VAL A C 1
ATOM 832 O O . VAL A 1 103 ? -0.055 -4.006 17.046 1.00 96.94 103 VAL A O 1
ATOM 835 N N . GLU A 1 104 ? -0.579 -5.053 18.956 1.00 97.69 104 GLU A N 1
ATOM 836 C CA . GLU A 1 104 ? 0.708 -5.750 19.082 1.00 97.69 104 GLU A CA 1
ATOM 837 C C . GLU A 1 104 ? 0.954 -6.722 17.920 1.00 97.69 104 GLU A C 1
ATOM 839 O O . GLU A 1 104 ? 2.041 -6.727 17.338 1.00 97.69 104 GLU A O 1
ATOM 844 N N . GLU A 1 105 ? -0.056 -7.508 17.538 1.00 97.50 105 GLU A N 1
ATOM 845 C CA . GLU A 1 105 ? 0.015 -8.407 16.379 1.00 97.50 105 GLU A CA 1
ATOM 846 C C . GLU A 1 105 ? 0.299 -7.622 15.084 1.00 97.50 105 GLU A C 1
ATOM 848 O O . GLU A 1 105 ? 1.177 -7.999 14.302 1.00 97.50 105 GLU A O 1
ATOM 853 N N . MET A 1 106 ? -0.368 -6.479 14.892 1.00 97.25 106 MET A N 1
ATOM 854 C CA . MET A 1 106 ? -0.142 -5.601 13.740 1.00 97.25 106 MET A CA 1
ATOM 855 C C . MET A 1 106 ? 1.267 -5.003 13.728 1.00 97.25 106 MET A C 1
ATOM 857 O O . MET A 1 106 ? 1.912 -4.960 12.680 1.00 97.25 106 MET A O 1
ATOM 861 N N . GLN A 1 107 ? 1.786 -4.583 14.883 1.00 97.31 107 GLN A N 1
ATOM 862 C CA . GLN A 1 107 ? 3.149 -4.061 15.010 1.00 97.31 107 GLN A CA 1
ATOM 863 C C . GLN A 1 107 ? 4.207 -5.126 14.696 1.00 97.31 107 GLN A C 1
ATOM 865 O O . GLN A 1 107 ? 5.209 -4.831 14.037 1.00 97.31 107 GLN A O 1
ATOM 870 N N . GLN A 1 108 ? 3.991 -6.369 15.136 1.00 97.62 108 GLN A N 1
ATOM 871 C CA . GLN A 1 108 ? 4.868 -7.490 14.796 1.00 97.62 108 GLN A CA 1
ATOM 872 C C . GLN A 1 108 ? 4.855 -7.758 13.288 1.00 97.62 108 GLN A C 1
ATOM 874 O O . GLN A 1 108 ? 5.919 -7.895 12.678 1.00 97.62 108 GLN A O 1
ATOM 879 N N . GLN A 1 109 ? 3.672 -7.748 12.667 1.00 97.62 109 GLN A N 1
ATOM 880 C CA . GLN A 1 109 ? 3.536 -7.917 11.223 1.00 97.62 109 GLN A CA 1
ATOM 881 C C . GLN A 1 109 ? 4.225 -6.786 10.444 1.00 97.62 109 GLN A C 1
ATOM 883 O O . GLN A 1 109 ? 4.949 -7.052 9.484 1.00 97.62 109 GLN A O 1
ATOM 888 N N . ALA A 1 110 ? 4.064 -5.532 10.875 1.00 96.75 110 ALA A N 1
ATOM 889 C CA . ALA A 1 110 ? 4.717 -4.378 10.259 1.00 96.75 110 ALA A CA 1
ATOM 890 C C . ALA A 1 110 ? 6.248 -4.472 10.347 1.00 96.75 110 ALA A C 1
ATOM 892 O O . ALA A 1 110 ? 6.949 -4.179 9.377 1.00 96.75 110 ALA A O 1
ATOM 893 N N . ARG A 1 111 ? 6.782 -4.942 11.482 1.00 97.38 111 ARG A N 1
ATOM 894 C CA . ARG A 1 111 ? 8.221 -5.200 11.632 1.00 97.38 111 ARG A CA 1
ATOM 895 C C . ARG A 1 111 ? 8.696 -6.286 10.670 1.00 97.38 111 ARG A C 1
ATOM 897 O O . ARG A 1 111 ? 9.741 -6.126 10.048 1.00 97.38 111 ARG A O 1
ATOM 904 N N . TRP A 1 112 ? 7.925 -7.358 10.505 1.00 96.88 112 TRP A N 1
ATOM 905 C CA . TRP A 1 112 ? 8.249 -8.409 9.543 1.00 96.88 112 TRP A CA 1
ATOM 906 C C . TRP A 1 112 ? 8.255 -7.879 8.095 1.00 96.88 112 TRP A C 1
ATOM 908 O O . TRP A 1 112 ? 9.197 -8.158 7.351 1.00 96.88 112 TRP A O 1
ATOM 918 N N . PHE A 1 113 ? 7.285 -7.031 7.718 1.00 96.44 113 PHE A N 1
ATOM 919 C CA . PHE A 1 113 ? 7.297 -6.334 6.422 1.00 96.44 113 PHE A CA 1
ATOM 920 C C . PHE A 1 113 ? 8.549 -5.473 6.246 1.00 96.44 113 PHE A C 1
ATOM 922 O O . PHE A 1 113 ? 9.196 -5.523 5.200 1.00 96.44 113 PHE A O 1
ATOM 929 N N . TRP A 1 114 ? 8.923 -4.705 7.269 1.00 95.69 114 TRP A N 1
ATOM 930 C CA . TRP A 1 114 ? 10.122 -3.878 7.222 1.00 95.69 114 TRP A CA 1
ATOM 931 C C . TRP A 1 114 ? 11.385 -4.713 6.980 1.00 95.69 114 TRP A C 1
ATOM 933 O O . TRP A 1 114 ? 12.120 -4.460 6.025 1.00 95.69 114 TRP A O 1
ATOM 943 N N . GLU A 1 115 ? 11.601 -5.748 7.791 1.00 96.31 115 GLU A N 1
ATOM 944 C CA . GLU A 1 115 ? 12.802 -6.586 7.736 1.00 96.31 115 GLU A CA 1
ATOM 945 C C . GLU A 1 115 ? 12.949 -7.370 6.424 1.00 96.31 115 GLU A C 1
ATOM 947 O O . GLU A 1 115 ? 14.074 -7.609 5.962 1.00 96.31 115 GLU A O 1
ATOM 952 N N . GLY A 1 116 ? 11.829 -7.774 5.820 1.00 94.25 116 GLY A N 1
ATOM 953 C CA . GLY A 1 116 ? 11.816 -8.488 4.545 1.00 94.25 116 GLY A CA 1
ATOM 954 C C . GLY A 1 116 ? 11.981 -7.565 3.340 1.00 94.25 116 GLY A C 1
ATOM 955 O O . GLY A 1 116 ? 12.817 -7.817 2.471 1.00 94.25 116 GLY A O 1
ATOM 956 N N . TYR A 1 117 ? 11.214 -6.475 3.304 1.00 95.56 117 TYR A N 1
ATOM 957 C CA . TYR A 1 117 ? 10.918 -5.777 2.052 1.00 95.56 117 TYR A CA 1
ATOM 958 C C . TYR A 1 117 ? 11.446 -4.342 2.009 1.00 95.56 117 TYR A C 1
ATOM 960 O O . TYR A 1 117 ? 11.821 -3.866 0.938 1.00 95.56 117 TYR A O 1
ATOM 968 N N . PHE A 1 118 ? 11.540 -3.656 3.155 1.00 95.25 118 PHE A N 1
ATOM 969 C CA . PHE A 1 118 ? 11.799 -2.209 3.187 1.00 95.25 118 PHE A CA 1
ATOM 970 C C . PHE A 1 118 ? 13.105 -1.788 3.870 1.00 95.25 118 PHE A C 1
ATOM 972 O O . PHE A 1 118 ? 13.534 -0.652 3.684 1.00 95.25 118 PHE A O 1
ATOM 979 N N . LYS A 1 119 ? 13.792 -2.684 4.593 1.00 94.06 119 LYS A N 1
ATOM 980 C CA . LYS A 1 119 ? 14.996 -2.350 5.380 1.00 94.06 119 LYS A CA 1
ATOM 981 C C . LYS A 1 119 ? 16.165 -1.754 4.590 1.00 94.06 119 LYS A C 1
ATOM 983 O O . LYS A 1 119 ? 17.081 -1.193 5.183 1.00 94.06 119 LYS A O 1
ATOM 988 N N . SER A 1 120 ? 16.200 -1.936 3.268 1.00 94.94 120 SER A N 1
ATOM 989 C CA . SER A 1 120 ? 17.284 -1.444 2.416 1.00 94.94 120 SER A CA 1
ATOM 990 C C . SER A 1 120 ? 16.818 -1.178 0.988 1.00 94.94 120 SER A C 1
ATOM 992 O O . SER A 1 120 ? 15.892 -1.825 0.497 1.00 94.94 120 SER A O 1
ATOM 994 N N . MET A 1 121 ? 17.530 -0.298 0.276 1.00 91.25 121 MET A N 1
ATOM 995 C CA . MET A 1 121 ? 17.285 -0.056 -1.154 1.00 91.25 121 MET A CA 1
ATOM 996 C C . MET A 1 121 ? 17.417 -1.331 -1.992 1.00 91.25 121 MET A C 1
ATOM 998 O O . MET A 1 121 ? 16.658 -1.524 -2.936 1.00 91.25 121 MET A O 1
ATOM 1002 N N . LYS A 1 122 ? 18.332 -2.238 -1.620 1.00 93.69 122 LYS A N 1
ATOM 1003 C CA . LYS A 1 122 ? 18.490 -3.541 -2.278 1.00 93.69 122 LYS A CA 1
ATOM 1004 C C . LYS A 1 122 ? 17.227 -4.398 -2.142 1.00 93.69 122 LYS A C 1
ATOM 1006 O O . LYS A 1 122 ? 16.787 -4.966 -3.135 1.00 93.69 122 LYS A O 1
ATOM 1011 N N . SER A 1 123 ? 16.652 -4.478 -0.938 1.00 92.56 123 SER A N 1
ATOM 1012 C CA . SER A 1 123 ? 15.415 -5.231 -0.673 1.00 92.56 123 SER A CA 1
ATOM 1013 C C . SER A 1 123 ? 14.243 -4.683 -1.485 1.00 92.56 123 SER A C 1
ATOM 1015 O O . SER A 1 123 ? 13.536 -5.450 -2.135 1.00 92.56 123 SER A O 1
ATOM 1017 N N . ILE A 1 124 ? 14.099 -3.356 -1.513 1.00 92.81 124 ILE A N 1
ATOM 1018 C CA . ILE A 1 124 ? 13.044 -2.676 -2.270 1.00 92.81 124 ILE A CA 1
ATOM 1019 C C . ILE A 1 124 ? 13.213 -2.940 -3.769 1.00 92.81 124 ILE A C 1
ATOM 1021 O O . ILE A 1 124 ? 12.276 -3.394 -4.418 1.00 92.81 124 ILE A O 1
ATOM 1025 N N . ALA A 1 125 ? 14.407 -2.706 -4.324 1.00 93.44 125 ALA A N 1
ATOM 1026 C CA . ALA A 1 125 ? 14.666 -2.881 -5.752 1.00 93.44 125 ALA A CA 1
ATOM 1027 C C . ALA A 1 125 ? 14.453 -4.331 -6.209 1.00 93.44 125 ALA A C 1
ATOM 1029 O O . ALA A 1 125 ? 13.812 -4.559 -7.232 1.00 93.44 125 ALA A O 1
ATOM 1030 N N . LEU A 1 126 ? 14.942 -5.309 -5.439 1.00 93.88 126 LEU A N 1
ATOM 1031 C CA . LEU A 1 126 ? 14.772 -6.723 -5.767 1.00 93.88 126 LEU A CA 1
ATOM 1032 C C . LEU A 1 126 ? 13.298 -7.143 -5.721 1.00 93.88 126 LEU A C 1
ATOM 1034 O O . LEU A 1 126 ? 12.843 -7.798 -6.652 1.00 93.88 126 LEU A O 1
ATOM 1038 N N . THR A 1 127 ? 12.552 -6.720 -4.695 1.00 92.44 127 THR A N 1
ATOM 1039 C CA . THR A 1 127 ? 11.109 -7.002 -4.581 1.00 92.44 127 THR A CA 1
ATOM 1040 C C . THR A 1 127 ? 10.346 -6.418 -5.769 1.00 92.44 127 THR A C 1
ATOM 1042 O O . THR A 1 127 ? 9.540 -7.105 -6.390 1.00 92.44 127 THR A O 1
ATOM 1045 N N . THR A 1 128 ? 10.634 -5.165 -6.138 1.00 91.31 128 THR A N 1
ATOM 1046 C CA . THR A 1 128 ? 10.029 -4.526 -7.314 1.00 91.31 128 THR A CA 1
ATOM 1047 C C . THR A 1 128 ? 10.321 -5.313 -8.591 1.00 91.31 128 THR A C 1
ATOM 1049 O O . THR A 1 128 ? 9.408 -5.561 -9.374 1.00 91.31 128 THR A O 1
ATOM 105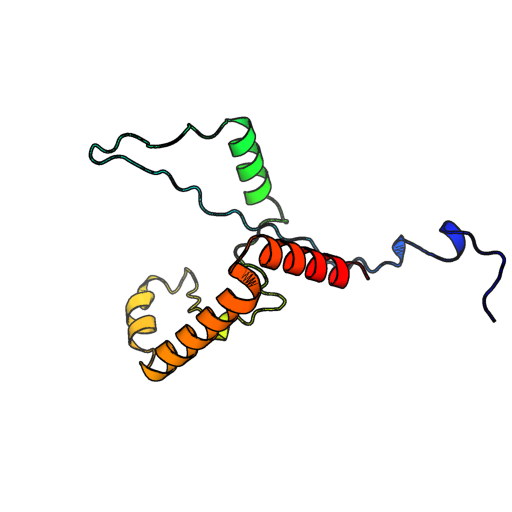2 N N . LEU A 1 129 ? 11.575 -5.730 -8.806 1.00 91.62 129 LEU A N 1
ATOM 1053 C CA . LEU A 1 129 ? 11.957 -6.510 -9.986 1.00 91.62 129 LEU A CA 1
ATOM 1054 C C . LEU A 1 129 ? 11.277 -7.881 -10.020 1.00 91.62 129 LEU A C 1
ATOM 1056 O O . LEU A 1 129 ? 10.859 -8.306 -11.091 1.00 91.62 129 LEU A O 1
ATOM 1060 N N . GLN A 1 130 ? 11.131 -8.545 -8.871 1.00 87.88 130 GLN A N 1
ATOM 1061 C CA . GLN A 1 130 ? 10.396 -9.807 -8.758 1.00 87.88 130 GLN A CA 1
ATOM 1062 C C . GLN A 1 130 ? 8.925 -9.629 -9.144 1.00 87.88 130 GLN A C 1
ATOM 1064 O O . GLN A 1 130 ? 8.452 -10.331 -10.027 1.00 87.88 130 GLN A O 1
ATOM 1069 N N . ILE A 1 131 ? 8.239 -8.624 -8.588 1.00 86.12 131 ILE A N 1
ATOM 1070 C CA . ILE A 1 131 ? 6.835 -8.331 -8.925 1.00 86.12 131 ILE A CA 1
ATOM 1071 C C . ILE A 1 131 ? 6.676 -8.015 -10.417 1.00 86.12 131 ILE A C 1
ATOM 1073 O O . ILE A 1 131 ? 5.729 -8.466 -11.056 1.00 86.12 131 ILE A O 1
ATOM 1077 N N . ILE A 1 132 ? 7.598 -7.239 -10.997 1.00 85.81 132 ILE A N 1
ATOM 1078 C CA . ILE A 1 132 ? 7.574 -6.947 -12.435 1.00 85.81 132 ILE A CA 1
ATOM 1079 C C . ILE A 1 132 ? 7.776 -8.230 -13.246 1.00 85.81 132 ILE A C 1
ATOM 1081 O O . ILE A 1 132 ? 7.056 -8.446 -14.218 1.00 85.81 132 ILE A O 1
ATOM 1085 N N . ASN A 1 133 ? 8.728 -9.077 -12.856 1.00 84.56 133 ASN A N 1
ATOM 1086 C CA . ASN A 1 133 ? 8.999 -10.336 -13.535 1.00 84.56 133 ASN A CA 1
ATOM 1087 C C . ASN A 1 133 ? 7.780 -11.270 -13.499 1.00 84.56 133 ASN A C 1
ATOM 1089 O O . ASN A 1 133 ? 7.379 -11.755 -14.552 1.00 84.56 133 ASN A O 1
ATOM 1093 N N . ASP A 1 134 ? 7.149 -11.429 -12.334 1.00 83.44 134 ASP A N 1
ATOM 1094 C CA . ASP A 1 134 ? 5.961 -12.274 -12.120 1.00 83.44 134 ASP A CA 1
ATOM 1095 C C . ASP A 1 134 ? 4.710 -11.755 -12.855 1.00 83.44 134 ASP A C 1
ATOM 1097 O O . ASP A 1 134 ? 3.738 -12.479 -13.059 1.00 83.44 134 ASP A O 1
ATOM 1101 N N . ARG A 1 135 ? 4.702 -10.475 -13.246 1.00 76.00 135 ARG A N 1
ATOM 1102 C CA . ARG A 1 135 ? 3.640 -9.886 -14.077 1.00 76.00 135 ARG A CA 1
ATOM 1103 C C . ARG A 1 135 ? 3.862 -10.101 -15.574 1.00 76.00 135 ARG A C 1
ATOM 1105 O O . ARG A 1 135 ? 2.891 -10.019 -16.328 1.00 76.00 135 ARG A O 1
ATOM 1112 N N . ILE A 1 136 ? 5.114 -10.270 -16.003 1.00 76.44 136 ILE A N 1
ATOM 1113 C CA . ILE A 1 136 ? 5.506 -10.381 -17.417 1.00 76.44 136 ILE A CA 1
ATOM 1114 C C . ILE A 1 136 ? 5.554 -11.844 -17.872 1.00 76.44 136 ILE A C 1
ATOM 1116 O O . ILE A 1 136 ? 5.142 -12.125 -19.000 1.00 76.44 136 ILE A O 1
ATOM 1120 N N . TYR A 1 137 ? 6.060 -12.744 -17.026 1.00 70.44 137 TYR A N 1
ATOM 1121 C CA . TYR A 1 137 ? 6.242 -14.173 -17.305 1.00 70.44 137 TYR A CA 1
ATOM 1122 C C . TYR A 1 137 ? 5.255 -15.026 -16.514 1.00 70.44 137 TYR A C 1
ATOM 1124 O O . TYR A 1 137 ? 4.751 -16.009 -17.105 1.00 70.44 137 TYR A O 1
#

pLDDT: mean 82.74, std 13.44, range [45.38, 97.69]

Sequence (137 aa):
RGDLSCRMHTCFDVYRCGFNPKNKVKVYIYPLKKYTDEYGGSVGGSISREYNQLLSAVSQSDFYTEVLPFSEVLDWKRAAVVIPEEKMVEMYSILQGIPHRQVEEMQQQARWFWEGYFKSMKSIALTTLQIINDRIY

Foldseek 3Di:
DDDPPDDCVRPPDPPPQDPDVVLQAADEDDDDDQDADPVRHTPDDDDDPVVVVVVVVNCPDPRYDPDDPPVVPAPLVQQDDDDDPVCPVCVVVVVVPDDPVSNVRNPVSVVVCCVQAPVDPVSPVVSVVVSVVVSRD

Organism: NCBI:txid191480

Radius of gyration: 21.65 Å; chains: 1; bounding box: 35×63×61 Å